Protein AF-A0A2I1GU66-F1 (afdb_monomer)

Organism: NCBI:txid588596

Secondary structure (DSSP, 8-state):
---------------S-----S-------SS--S-TTS--HHHHHHHTTSGGG------SSPPPGGGGG-

Sequence (70 aa):
MSLNAGITQTFGELTENANYSKNECFILIGGKSDNPNNFDEKAWVKSLDDFKNWACIEYKNPVSIFQLLL

Structure (mmCIF, N/CA/C/O backbone):
data_AF-A0A2I1GU66-F1
#
_entry.id   AF-A0A2I1GU66-F1
#
loop_
_atom_site.group_PDB
_atom_site.id
_atom_site.type_symbol
_atom_site.label_atom_id
_atom_site.label_alt_id
_atom_site.label_comp_id
_atom_site.label_asym_id
_atom_site.label_entity_id
_atom_site.label_seq_id
_atom_site.pdbx_PDB_ins_code
_atom_site.Cartn_x
_atom_site.Cartn_y
_atom_site.Cartn_z
_atom_site.occupancy
_atom_site.B_iso_or_equiv
_atom_site.auth_seq_id
_atom_site.auth_comp_id
_atom_site.auth_asym_id
_atom_site.auth_atom_id
_atom_site.pdbx_PDB_model_num
ATOM 1 N N . MET A 1 1 ? -19.131 12.818 17.076 1.00 34.56 1 MET A N 1
ATOM 2 C CA . MET A 1 1 ? -17.760 12.419 17.456 1.00 34.56 1 MET A CA 1
ATOM 3 C C . MET A 1 1 ? -17.050 11.983 16.191 1.00 34.56 1 MET A C 1
ATOM 5 O O . MET A 1 1 ? -17.434 10.979 15.612 1.00 34.56 1 MET A O 1
ATOM 9 N N . SER A 1 2 ? -16.118 12.791 15.701 1.00 33.78 2 SER A N 1
ATOM 10 C CA . SER A 1 2 ? -15.296 12.492 14.526 1.00 33.78 2 SER A CA 1
ATOM 11 C C . SER A 1 2 ? -14.184 11.525 14.940 1.00 33.78 2 SER A C 1
ATOM 13 O O . SER A 1 2 ? -13.403 11.843 15.833 1.00 33.7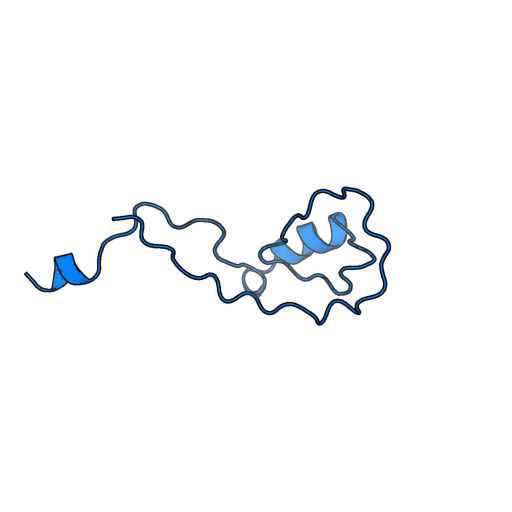8 2 SER A O 1
ATOM 15 N N . LEU A 1 3 ? -14.145 10.332 14.340 1.00 38.44 3 LEU A N 1
ATOM 16 C CA . LEU A 1 3 ? -13.054 9.376 14.527 1.00 38.44 3 LEU A CA 1
ATOM 17 C C . LEU A 1 3 ? -12.035 9.576 13.405 1.00 38.44 3 LEU A C 1
ATOM 19 O O . LEU A 1 3 ? -12.312 9.293 12.241 1.00 38.44 3 LEU A O 1
ATOM 23 N N . ASN A 1 4 ? -10.853 10.058 13.771 1.00 44.78 4 ASN A N 1
ATOM 24 C CA . ASN A 1 4 ? -9.726 10.194 12.863 1.00 44.78 4 ASN A CA 1
ATOM 25 C C . ASN A 1 4 ? -9.004 8.841 12.838 1.00 44.78 4 ASN A C 1
ATOM 27 O O . ASN A 1 4 ? -8.233 8.535 13.747 1.00 44.78 4 ASN A O 1
ATOM 31 N N . ALA A 1 5 ? -9.284 8.003 11.838 1.00 44.25 5 ALA A N 1
ATOM 32 C CA . ALA A 1 5 ? -8.485 6.808 11.592 1.00 44.25 5 ALA A CA 1
ATOM 33 C C . ALA A 1 5 ? -7.095 7.256 11.113 1.00 44.25 5 ALA A C 1
ATOM 35 O O . ALA A 1 5 ? -6.946 7.773 10.006 1.00 44.25 5 ALA A O 1
ATOM 36 N N . GLY A 1 6 ? -6.090 7.137 11.980 1.00 44.72 6 GLY A N 1
ATOM 37 C CA . GLY A 1 6 ? -4.714 7.488 11.651 1.00 44.72 6 GLY A CA 1
ATOM 38 C C . GLY A 1 6 ? -4.169 6.550 10.579 1.00 44.72 6 GLY A C 1
ATOM 39 O O . GLY A 1 6 ? -3.981 5.363 10.832 1.00 44.72 6 GLY A O 1
ATOM 40 N N . ILE A 1 7 ? -3.914 7.081 9.385 1.00 50.12 7 ILE A N 1
ATOM 41 C CA . ILE A 1 7 ? -3.152 6.383 8.351 1.00 50.12 7 ILE A CA 1
ATOM 42 C C . ILE A 1 7 ? -1.686 6.409 8.798 1.00 50.12 7 ILE A C 1
ATOM 44 O O . ILE A 1 7 ? -1.061 7.469 8.798 1.00 50.12 7 ILE A O 1
ATOM 48 N N . THR A 1 8 ? -1.122 5.268 9.194 1.00 39.53 8 THR A N 1
ATOM 49 C CA . THR A 1 8 ? 0.328 5.153 9.405 1.00 39.53 8 THR A CA 1
ATOM 50 C C . THR A 1 8 ? 1.000 5.087 8.035 1.00 39.53 8 THR A C 1
ATOM 52 O O . THR A 1 8 ? 1.157 4.016 7.458 1.00 39.53 8 THR A O 1
ATOM 55 N N . GLN A 1 9 ? 1.332 6.254 7.480 1.00 53.12 9 GLN A N 1
ATOM 56 C CA . GLN A 1 9 ? 2.106 6.375 6.246 1.00 53.12 9 GLN A CA 1
ATOM 57 C C . GLN A 1 9 ? 3.585 6.429 6.617 1.00 53.12 9 GLN A C 1
ATOM 59 O O . GLN A 1 9 ? 4.017 7.325 7.343 1.00 53.12 9 GLN A O 1
ATOM 64 N N . THR A 1 10 ? 4.374 5.476 6.132 1.00 42.31 10 THR A N 1
ATOM 65 C CA . THR A 1 10 ? 5.832 5.599 6.126 1.00 42.31 10 THR A CA 1
ATOM 66 C C . THR A 1 10 ? 6.215 6.729 5.174 1.00 42.31 10 THR A C 1
ATOM 68 O O . THR A 1 10 ? 6.230 6.543 3.960 1.00 42.31 10 THR A O 1
ATOM 71 N N . PHE A 1 11 ? 6.499 7.908 5.729 1.00 51.50 11 PHE A N 1
ATOM 72 C CA . PHE A 1 11 ? 7.213 8.966 5.021 1.00 51.50 11 PHE A CA 1
ATOM 73 C C . PHE A 1 11 ? 8.628 8.459 4.730 1.00 51.50 11 PHE A C 1
ATOM 75 O O . PHE A 1 11 ? 9.371 8.133 5.655 1.00 51.50 11 PHE A O 1
ATOM 82 N N . GLY A 1 12 ? 9.016 8.406 3.456 1.00 44.09 12 GLY A N 1
ATOM 83 C CA . GLY A 1 12 ? 10.434 8.551 3.141 1.00 44.09 12 GLY A CA 1
ATOM 84 C C . GLY A 1 12 ? 10.877 9.909 3.683 1.00 44.09 12 GLY A C 1
ATOM 85 O O . GLY A 1 12 ? 10.161 10.893 3.503 1.00 44.09 12 GLY A O 1
ATOM 86 N N . GLU A 1 13 ? 11.990 9.945 4.409 1.00 40.97 13 GLU A N 1
ATOM 87 C CA . GLU A 1 13 ? 12.564 11.162 4.980 1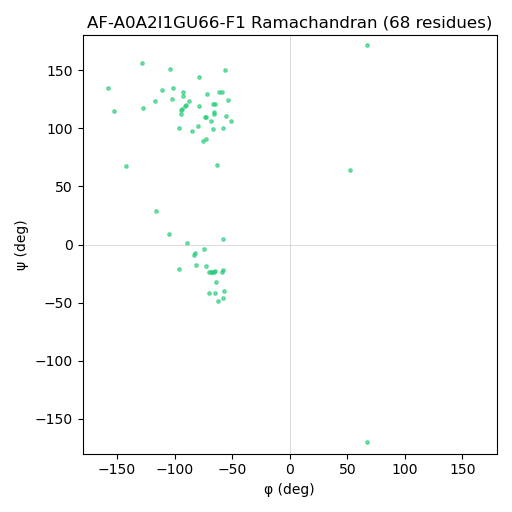.00 40.97 13 GLU A CA 1
ATOM 88 C C . GLU A 1 13 ? 12.704 12.233 3.885 1.00 40.97 13 GLU A C 1
ATOM 90 O O . GLU A 1 13 ? 13.533 12.125 2.981 1.00 40.97 13 GLU A O 1
ATOM 95 N N . LEU A 1 14 ? 11.833 13.245 3.919 1.00 48.75 14 LEU A N 1
ATOM 96 C CA . LEU A 1 14 ? 11.914 14.389 3.021 1.00 48.75 14 LEU A CA 1
ATOM 97 C C . LEU A 1 14 ? 12.988 15.321 3.578 1.00 48.75 14 LEU A C 1
ATOM 99 O O . LEU A 1 14 ? 12.761 16.035 4.551 1.00 48.75 14 LEU A O 1
ATOM 103 N N . THR A 1 15 ? 14.170 15.289 2.969 1.00 37.94 15 THR A N 1
ATOM 104 C CA . THR A 1 15 ? 15.287 16.185 3.287 1.00 37.94 15 THR A CA 1
ATOM 105 C C . THR A 1 15 ? 14.839 17.650 3.209 1.00 37.94 15 THR A C 1
ATOM 107 O O . THR A 1 15 ? 14.352 18.091 2.168 1.00 37.94 15 THR A O 1
ATOM 110 N N . GLU A 1 16 ? 15.033 18.399 4.298 1.00 44.47 16 GLU A N 1
ATOM 111 C CA . GLU A 1 16 ? 14.445 19.715 4.631 1.00 44.47 16 GLU A CA 1
ATOM 112 C C . GLU A 1 16 ? 14.676 20.895 3.653 1.00 44.47 16 GLU A C 1
ATOM 114 O O . GLU A 1 16 ? 14.227 22.002 3.931 1.00 44.47 16 GLU A O 1
ATOM 119 N N . ASN A 1 17 ? 15.311 20.721 2.490 1.00 38.31 17 ASN A N 1
ATOM 120 C CA . ASN A 1 17 ? 15.807 21.843 1.672 1.00 38.31 17 ASN A CA 1
ATOM 121 C C . ASN A 1 17 ? 15.163 22.006 0.280 1.00 38.31 17 ASN A C 1
ATOM 123 O O . ASN A 1 17 ? 15.802 22.527 -0.636 1.00 38.31 17 ASN A O 1
ATOM 127 N N . ALA A 1 18 ? 13.908 21.603 0.081 1.00 45.41 18 ALA A N 1
ATOM 128 C CA . ALA A 1 18 ? 13.191 21.914 -1.159 1.00 45.41 18 ALA A CA 1
ATOM 129 C C . ALA A 1 18 ? 12.353 23.192 -0.985 1.00 45.41 18 ALA A C 1
ATOM 131 O O . ALA A 1 18 ? 11.428 23.230 -0.183 1.00 45.41 18 ALA A O 1
ATOM 132 N N . ASN A 1 19 ? 12.671 24.251 -1.737 1.00 41.28 19 ASN A N 1
ATOM 133 C CA . ASN A 1 19 ? 11.855 25.464 -1.829 1.00 41.28 19 ASN A CA 1
ATOM 134 C C . ASN A 1 19 ? 10.442 25.100 -2.312 1.00 41.28 19 ASN A C 1
ATOM 136 O O . ASN A 1 19 ? 10.220 24.900 -3.507 1.00 41.28 19 ASN A O 1
ATOM 140 N N . TYR A 1 20 ? 9.489 25.006 -1.387 1.00 50.31 20 TYR A N 1
ATOM 141 C CA . TYR A 1 20 ? 8.105 24.682 -1.699 1.00 50.31 20 TYR A CA 1
ATOM 142 C C . TYR A 1 20 ? 7.431 25.885 -2.378 1.00 50.31 20 TYR A C 1
ATOM 144 O O . TYR A 1 20 ? 6.836 26.746 -1.728 1.00 50.31 20 TYR A O 1
ATOM 152 N N . SER A 1 21 ? 7.482 25.939 -3.714 1.00 52.91 21 SER A N 1
ATOM 153 C CA . SER A 1 21 ? 6.341 26.467 -4.463 1.00 52.91 21 SER A CA 1
ATOM 154 C C . SER A 1 21 ? 5.111 25.654 -4.059 1.00 52.91 21 SER A C 1
ATOM 156 O O . SER A 1 21 ? 5.234 24.504 -3.645 1.00 52.91 21 SER A O 1
ATOM 158 N N . LYS A 1 22 ? 3.934 26.275 -4.106 1.00 50.59 22 LYS A N 1
ATOM 159 C CA . LYS A 1 22 ? 2.633 25.742 -3.681 1.00 50.59 22 LYS A CA 1
ATOM 160 C C . LYS A 1 22 ? 2.239 24.520 -4.536 1.00 50.59 22 LYS A C 1
ATOM 162 O O . LYS A 1 22 ? 1.363 24.609 -5.385 1.00 50.59 22 LYS A O 1
AT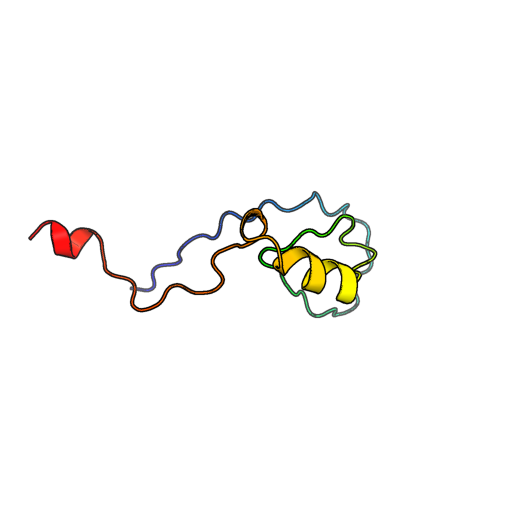OM 167 N N . ASN A 1 23 ? 2.959 23.419 -4.370 1.00 56.03 23 ASN A N 1
ATOM 168 C CA . ASN A 1 23 ? 2.834 22.198 -5.140 1.00 56.03 23 ASN A CA 1
ATOM 169 C C . ASN A 1 23 ? 1.768 21.365 -4.440 1.00 56.03 23 ASN A C 1
ATOM 171 O O . ASN A 1 23 ? 1.854 21.125 -3.236 1.00 56.03 23 ASN A O 1
ATOM 175 N N . GLU A 1 24 ? 0.731 20.990 -5.173 1.00 58.19 24 GLU A N 1
ATOM 176 C CA . GLU A 1 24 ? -0.315 20.103 -4.686 1.00 58.19 24 GLU A CA 1
ATOM 177 C C . GLU A 1 24 ? 0.334 18.803 -4.186 1.00 58.19 24 GLU A C 1
ATOM 179 O O . GLU A 1 24 ? 0.910 18.041 -4.961 1.00 58.19 24 GLU A O 1
ATOM 184 N N . CYS A 1 25 ? 0.308 18.573 -2.870 1.00 67.44 25 CYS A N 1
ATOM 185 C CA . CYS A 1 25 ? 0.788 17.323 -2.294 1.00 67.44 25 CYS A CA 1
ATOM 186 C C . CYS A 1 25 ? -0.221 16.219 -2.616 1.00 67.44 25 CYS A C 1
ATOM 188 O O . CYS A 1 25 ? -1.317 16.199 -2.054 1.00 67.44 25 CYS A O 1
ATOM 190 N N . PHE A 1 26 ? 0.155 15.292 -3.494 1.00 72.75 26 PHE A N 1
ATOM 191 C CA . PHE A 1 26 ? -0.592 14.064 -3.747 1.00 72.75 26 PHE A CA 1
ATOM 192 C C . PHE A 1 26 ? 0.095 12.872 -3.072 1.00 72.75 26 PHE A C 1
ATOM 194 O O . PHE A 1 26 ? 1.309 12.858 -2.875 1.00 72.75 26 PHE A O 1
ATOM 201 N N . ILE A 1 27 ? -0.700 11.868 -2.705 1.00 76.56 27 ILE A N 1
ATOM 202 C CA . ILE A 1 27 ? -0.228 10.611 -2.119 1.00 76.56 27 ILE A CA 1
ATOM 203 C C . ILE A 1 27 ? -0.475 9.507 -3.144 1.00 76.56 27 ILE A C 1
ATOM 205 O O . ILE A 1 27 ? -1.569 9.408 -3.698 1.00 76.56 27 ILE A O 1
ATOM 209 N N . LEU A 1 28 ? 0.532 8.666 -3.375 1.00 82.75 28 LEU A N 1
ATOM 210 C CA . LEU A 1 28 ? 0.398 7.445 -4.167 1.00 82.75 28 LEU A CA 1
ATOM 211 C C . LEU A 1 28 ? 0.070 6.275 -3.235 1.00 82.75 28 LEU A C 1
ATOM 213 O O . LEU A 1 28 ? 0.736 6.083 -2.219 1.00 82.75 28 LEU A O 1
ATOM 217 N N . ILE A 1 29 ? -0.954 5.494 -3.580 1.00 88.19 29 ILE A N 1
ATOM 218 C CA . ILE A 1 29 ? -1.384 4.316 -2.817 1.00 88.19 29 ILE A CA 1
ATOM 219 C C . ILE A 1 29 ? -1.207 3.082 -3.697 1.00 88.19 29 ILE A C 1
ATOM 221 O O . ILE A 1 29 ? -1.772 3.003 -4.786 1.00 88.19 29 ILE A O 1
ATOM 225 N N . GLY A 1 30 ? -0.437 2.111 -3.204 1.00 91.38 30 GLY A N 1
ATOM 226 C CA . GLY A 1 30 ? -0.101 0.908 -3.958 1.00 91.38 30 GLY A CA 1
ATOM 227 C C . GLY A 1 30 ? 0.794 1.186 -5.168 1.00 91.38 30 GLY A C 1
ATOM 228 O O . GLY A 1 30 ? 1.339 2.278 -5.355 1.00 91.38 30 GLY A O 1
ATOM 229 N N . GLY A 1 31 ? 0.949 0.158 -5.993 1.00 90.94 31 GLY A N 1
ATOM 230 C CA . GLY A 1 31 ? 1.923 0.116 -7.071 1.00 90.94 31 GLY A CA 1
ATOM 231 C C . GLY A 1 31 ? 3.360 0.074 -6.551 1.00 90.94 31 GLY A C 1
ATOM 232 O O . GLY A 1 31 ? 3.649 0.224 -5.364 1.00 90.94 31 GLY A O 1
ATOM 233 N N . LYS A 1 32 ? 4.286 -0.133 -7.478 1.00 86.25 32 LYS A N 1
ATOM 234 C CA . LYS A 1 32 ? 5.721 -0.002 -7.258 1.00 86.25 32 LYS A CA 1
ATOM 235 C C . LYS A 1 32 ? 6.163 1.328 -7.854 1.00 86.25 32 LYS A C 1
ATOM 237 O O . LYS A 1 32 ? 5.930 1.585 -9.033 1.00 86.25 32 LYS A O 1
ATOM 242 N N . SER A 1 33 ? 6.804 2.159 -7.041 1.00 75.00 33 SER A N 1
ATOM 243 C CA . SER A 1 33 ? 7.505 3.357 -7.500 1.00 75.00 33 SER A CA 1
ATOM 244 C C . SER A 1 33 ? 8.920 3.311 -6.947 1.00 75.00 33 SER A C 1
ATOM 246 O O . SER A 1 33 ? 9.114 3.282 -5.734 1.00 75.00 33 SER A O 1
ATOM 248 N N . ASP A 1 34 ? 9.903 3.250 -7.840 1.00 68.94 34 ASP A N 1
ATOM 249 C CA . ASP A 1 34 ? 11.310 3.107 -7.458 1.00 68.94 34 ASP A CA 1
ATOM 250 C C . ASP A 1 34 ? 11.939 4.454 -7.053 1.00 68.94 34 ASP A C 1
ATOM 252 O O . ASP A 1 34 ? 12.979 4.473 -6.397 1.00 68.94 34 ASP A O 1
ATOM 256 N N . ASN A 1 35 ? 11.323 5.589 -7.420 1.00 68.75 35 ASN A N 1
ATOM 257 C CA . ASN A 1 35 ? 11.828 6.923 -7.096 1.00 68.75 35 ASN A CA 1
ATOM 258 C C . ASN A 1 35 ? 10.699 7.977 -7.016 1.00 68.75 35 ASN A C 1
ATOM 260 O O . ASN A 1 35 ? 10.111 8.310 -8.048 1.00 68.75 35 ASN A O 1
ATOM 264 N N . PRO A 1 36 ? 10.431 8.579 -5.841 1.00 65.81 36 PRO A N 1
ATOM 265 C CA . PRO A 1 36 ? 9.414 9.625 -5.697 1.00 65.81 36 PRO A CA 1
ATOM 266 C C . PRO A 1 36 ? 9.765 10.932 -6.429 1.00 65.81 36 PRO A C 1
ATOM 268 O O . PRO A 1 36 ? 8.863 11.677 -6.800 1.00 65.81 36 PRO A O 1
ATOM 271 N N . ASN A 1 37 ? 11.049 11.199 -6.693 1.00 70.69 37 ASN A N 1
ATOM 272 C CA . ASN A 1 37 ? 11.498 12.411 -7.394 1.00 70.69 37 ASN A CA 1
ATOM 273 C C . ASN A 1 37 ? 11.416 12.295 -8.928 1.00 70.69 37 ASN A C 1
ATOM 275 O O . ASN A 1 37 ? 11.633 13.282 -9.626 1.00 70.69 37 ASN A O 1
ATOM 279 N N . ASN A 1 38 ? 11.141 11.101 -9.462 1.00 74.06 38 ASN A N 1
ATOM 280 C CA . ASN A 1 38 ? 11.004 10.848 -10.897 1.00 74.06 38 ASN A CA 1
ATOM 281 C C . ASN A 1 38 ? 9.880 9.834 -11.136 1.00 74.06 38 ASN A C 1
ATOM 283 O O . ASN A 1 38 ? 10.127 8.684 -11.501 1.00 74.06 38 ASN A O 1
ATOM 287 N N . PHE A 1 39 ? 8.651 10.259 -10.852 1.00 83.69 39 PHE A N 1
ATOM 288 C CA . PHE A 1 39 ? 7.472 9.415 -10.990 1.00 83.69 39 PHE A CA 1
ATOM 289 C C . PHE A 1 39 ? 7.214 9.064 -12.463 1.00 83.69 39 PHE A C 1
ATOM 291 O O . PHE A 1 39 ? 6.878 9.929 -13.270 1.00 83.69 39 PHE A O 1
ATOM 298 N N . ASP A 1 40 ? 7.350 7.781 -12.800 1.00 87.75 40 ASP A N 1
ATOM 299 C CA . ASP A 1 40 ? 6.931 7.230 -14.089 1.00 87.75 40 ASP A CA 1
ATOM 300 C C . ASP A 1 40 ? 5.531 6.622 -13.948 1.00 87.75 40 ASP A C 1
ATOM 302 O O . ASP A 1 40 ? 5.358 5.496 -13.475 1.00 87.75 40 ASP A O 1
ATOM 306 N N . GLU A 1 41 ? 4.524 7.379 -14.383 1.00 88.62 41 GLU A N 1
ATOM 307 C CA . GLU A 1 41 ? 3.120 6.971 -14.345 1.00 88.62 41 GLU A CA 1
ATOM 308 C C . GLU A 1 41 ? 2.876 5.653 -15.091 1.00 88.62 41 GLU A C 1
ATOM 310 O O . GLU A 1 41 ? 2.136 4.798 -14.609 1.00 88.62 41 GLU A O 1
ATOM 315 N N . LYS A 1 42 ? 3.520 5.439 -16.246 1.00 92.25 42 LYS A N 1
ATOM 316 C CA . LYS A 1 42 ? 3.294 4.231 -17.055 1.00 92.25 42 LYS A CA 1
ATOM 317 C C . LYS A 1 42 ? 3.871 3.002 -16.370 1.00 92.25 42 LYS A C 1
ATOM 319 O O . LYS A 1 42 ? 3.238 1.944 -16.376 1.00 92.25 42 LYS A O 1
ATOM 324 N N . ALA A 1 43 ? 5.061 3.134 -15.787 1.00 91.31 43 ALA A N 1
ATOM 325 C CA . ALA A 1 43 ? 5.666 2.063 -15.006 1.00 91.31 43 ALA A CA 1
ATOM 326 C C . ALA A 1 43 ? 4.843 1.760 -13.745 1.00 91.31 43 ALA A C 1
ATOM 328 O O . ALA A 1 43 ? 4.604 0.588 -13.442 1.00 91.31 43 ALA A O 1
ATOM 329 N N . TRP A 1 44 ? 4.350 2.796 -13.059 1.00 92.19 44 TRP A N 1
ATOM 330 C CA . TRP A 1 44 ? 3.486 2.643 -11.890 1.00 92.19 44 TRP A CA 1
ATOM 331 C C . TRP A 1 44 ? 2.165 1.945 -12.243 1.00 92.19 44 TRP A C 1
ATOM 333 O O . TRP A 1 44 ? 1.839 0.938 -11.616 1.00 92.19 44 TRP A O 1
ATOM 343 N N . VAL A 1 45 ? 1.463 2.374 -13.300 1.00 92.75 45 VAL A N 1
ATOM 344 C CA . VAL A 1 45 ? 0.230 1.715 -13.777 1.00 92.75 45 VAL A CA 1
ATOM 345 C C . VAL A 1 45 ? 0.494 0.251 -14.119 1.00 92.75 45 VAL A C 1
ATOM 347 O O . VAL A 1 45 ? -0.242 -0.622 -13.674 1.00 92.75 45 VAL A O 1
ATOM 350 N N . LYS A 1 46 ? 1.582 -0.047 -14.837 1.00 95.38 46 LYS A N 1
ATOM 351 C CA . LYS A 1 46 ? 1.941 -1.429 -15.1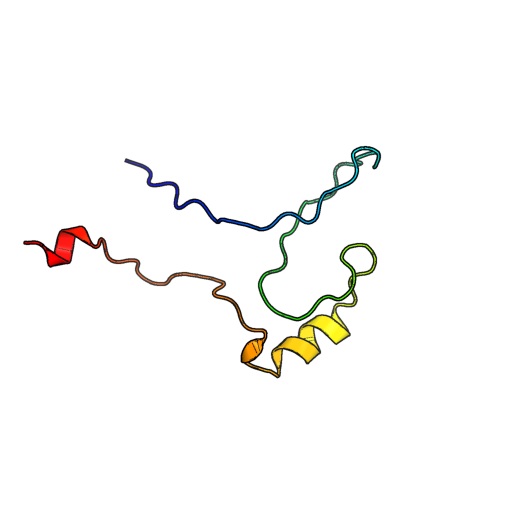83 1.00 95.38 46 LYS A CA 1
ATOM 352 C C . LYS A 1 46 ? 2.261 -2.285 -13.954 1.00 95.38 46 LYS A C 1
ATOM 354 O O . LYS A 1 46 ? 2.002 -3.483 -13.944 1.00 95.38 46 LYS A O 1
ATOM 359 N N . SER A 1 47 ? 2.818 -1.693 -12.899 1.00 93.75 47 SER A N 1
ATOM 360 C CA . SER A 1 47 ? 3.094 -2.422 -11.656 1.00 93.75 47 SER A CA 1
ATOM 361 C C . SER A 1 47 ? 1.821 -2.897 -10.945 1.00 93.75 47 SER A C 1
ATOM 363 O O . SER A 1 47 ? 1.878 -3.875 -10.197 1.00 93.75 47 SER A O 1
ATOM 365 N N . LEU A 1 48 ? 0.682 -2.244 -11.199 1.00 94.75 48 LEU A N 1
ATOM 366 C CA . LEU A 1 48 ? -0.619 -2.630 -10.656 1.00 94.75 48 LEU A CA 1
ATOM 367 C C . LEU A 1 48 ? -1.199 -3.877 -11.338 1.00 94.75 48 LEU A C 1
ATOM 369 O O . LEU A 1 48 ? -2.216 -4.379 -10.878 1.00 94.75 48 LEU A O 1
ATOM 373 N N . ASP A 1 49 ? -0.564 -4.435 -12.370 1.00 96.81 49 ASP A N 1
ATOM 374 C CA . ASP A 1 49 ? -0.966 -5.743 -12.900 1.00 96.81 49 ASP A CA 1
ATOM 375 C C . ASP A 1 49 ? -0.662 -6.888 -11.904 1.00 96.81 49 ASP A C 1
ATOM 377 O O . ASP A 1 49 ? -1.307 -7.936 -11.945 1.00 96.81 49 ASP A O 1
ATOM 381 N N . ASP A 1 50 ? 0.296 -6.699 -10.982 1.00 96.62 50 ASP A N 1
ATOM 382 C CA . ASP A 1 50 ? 0.587 -7.649 -9.899 1.00 96.62 50 ASP A CA 1
ATOM 383 C C . ASP A 1 50 ? -0.181 -7.268 -8.624 1.00 96.62 50 ASP A C 1
ATOM 385 O O . ASP A 1 50 ? 0.070 -6.229 -8.005 1.00 96.62 50 ASP A O 1
ATOM 389 N N . PHE A 1 51 ? -1.081 -8.153 -8.188 1.00 95.19 51 PHE A N 1
ATOM 390 C CA . PHE A 1 51 ? -1.900 -7.967 -6.987 1.00 95.19 51 PHE A CA 1
ATOM 391 C C . PHE A 1 51 ? -1.074 -7.771 -5.707 1.00 95.19 51 PHE A C 1
ATOM 393 O O . PHE A 1 51 ? -1.573 -7.202 -4.737 1.00 95.19 51 PHE A O 1
ATOM 400 N N . LYS A 1 52 ? 0.190 -8.215 -5.679 1.00 95.00 52 LYS A N 1
ATOM 401 C CA . LYS A 1 52 ? 1.094 -7.990 -4.539 1.00 95.00 52 LYS A CA 1
ATOM 402 C C . LYS A 1 52 ? 1.427 -6.517 -4.328 1.00 95.00 52 LYS A C 1
ATOM 404 O O . LYS A 1 52 ? 1.791 -6.137 -3.220 1.00 95.00 52 LYS A O 1
ATOM 409 N N . ASN A 1 53 ? 1.301 -5.705 -5.374 1.00 93.25 53 ASN A N 1
ATOM 410 C CA . ASN A 1 53 ? 1.533 -4.269 -5.306 1.00 93.25 53 ASN A CA 1
ATOM 411 C C . ASN A 1 53 ? 0.256 -3.497 -4.935 1.00 93.25 53 ASN A C 1
ATOM 413 O O . ASN A 1 53 ? 0.279 -2.271 -4.886 1.00 93.25 53 ASN A O 1
ATOM 417 N N . TRP A 1 54 ? -0.877 -4.165 -4.702 1.00 93.69 54 TRP A N 1
ATOM 418 C CA . TRP A 1 54 ? -2.123 -3.476 -4.379 1.00 93.69 54 TRP A CA 1
ATOM 419 C C . TRP A 1 54 ? -2.158 -3.040 -2.918 1.00 93.69 54 TRP A C 1
ATOM 421 O O . TRP A 1 54 ? -1.718 -3.749 -2.016 1.00 93.69 54 TRP A O 1
ATOM 431 N N . ALA A 1 55 ? -2.754 -1.876 -2.688 1.00 91.56 55 ALA A N 1
ATOM 432 C CA . ALA A 1 55 ? -3.085 -1.381 -1.363 1.00 91.56 55 ALA A CA 1
ATOM 433 C C . ALA A 1 55 ? -4.562 -0.973 -1.324 1.00 91.56 55 ALA A C 1
ATOM 435 O O . ALA A 1 55 ? -5.172 -0.677 -2.353 1.00 91.56 55 ALA A O 1
ATOM 436 N N . CYS A 1 56 ? -5.150 -0.971 -0.129 1.00 91.12 56 CYS A N 1
ATOM 437 C CA . CYS A 1 56 ? -6.518 -0.503 0.062 1.00 91.12 56 CYS A CA 1
ATOM 438 C C . CYS A 1 56 ? -6.590 1.007 -0.213 1.00 91.12 56 CYS A C 1
ATOM 440 O O . CYS A 1 56 ? -5.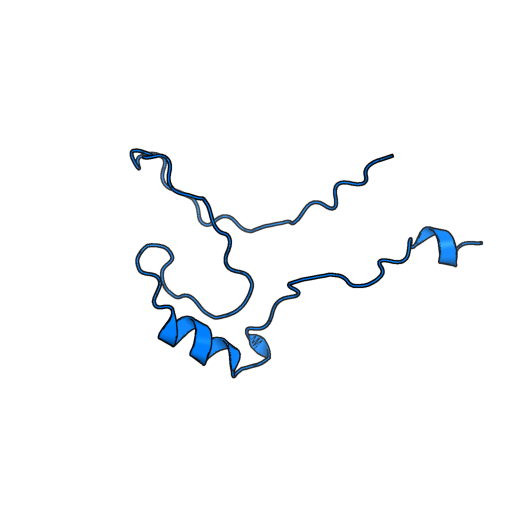913 1.782 0.461 1.00 91.12 56 CYS A O 1
ATOM 442 N N . ILE A 1 57 ? -7.414 1.413 -1.182 1.00 89.81 57 ILE A N 1
ATOM 443 C CA . ILE A 1 57 ? -7.630 2.828 -1.529 1.00 89.81 57 ILE A CA 1
ATOM 444 C C . ILE A 1 57 ? -8.878 3.423 -0.861 1.00 89.81 57 ILE A C 1
ATOM 446 O O . ILE A 1 57 ? -8.979 4.637 -0.724 1.00 89.81 57 ILE A O 1
ATOM 450 N N . GLU A 1 58 ? -9.830 2.584 -0.443 1.00 90.56 58 GLU A N 1
ATOM 451 C CA . GLU A 1 58 ? -11.100 3.013 0.147 1.00 90.56 58 GLU A CA 1
ATOM 452 C C . GLU A 1 58 ? -11.711 1.891 1.001 1.00 90.56 58 GLU A C 1
ATOM 454 O O . GLU A 1 58 ?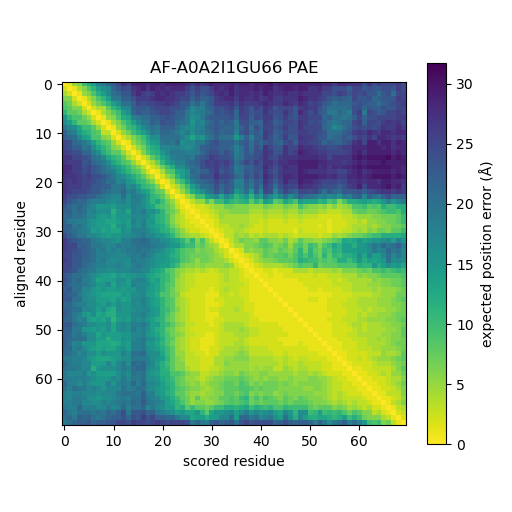 -11.823 0.746 0.559 1.00 90.56 58 GLU A O 1
ATOM 459 N N . TYR A 1 59 ? -12.181 2.233 2.204 1.00 90.56 59 TYR A N 1
ATOM 460 C CA . TYR A 1 59 ? -13.029 1.350 3.003 1.00 90.56 59 TYR A CA 1
ATOM 461 C C . TYR A 1 59 ? -14.500 1.619 2.693 1.00 90.56 59 TYR A C 1
ATOM 463 O O . TYR A 1 59 ? -15.007 2.709 2.953 1.00 90.56 59 TYR A 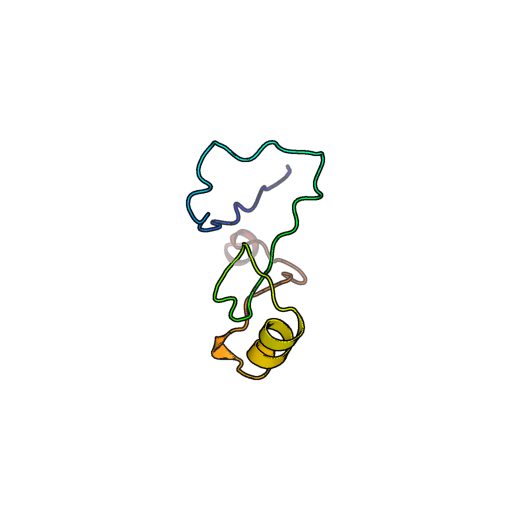O 1
ATOM 471 N N . LYS A 1 60 ? -15.213 0.607 2.195 1.00 93.50 60 LYS A N 1
ATOM 472 C CA . LYS A 1 60 ? -16.655 0.703 1.936 1.00 93.50 60 LYS A CA 1
ATOM 473 C C . LYS A 1 60 ? -17.439 0.206 3.145 1.00 93.50 60 LYS A C 1
ATOM 475 O O . LYS A 1 60 ? -17.211 -0.911 3.595 1.00 93.50 60 LYS A O 1
ATOM 480 N N . ASN A 1 61 ? -18.382 1.021 3.625 1.00 91.56 61 ASN A N 1
ATOM 481 C CA . ASN A 1 61 ? -19.289 0.701 4.736 1.00 91.56 61 ASN A CA 1
ATOM 482 C C . ASN A 1 61 ? -18.556 0.213 6.005 1.00 91.56 61 ASN A C 1
ATOM 484 O O . ASN A 1 61 ? -18.727 -0.941 6.402 1.00 91.56 61 ASN A O 1
ATOM 488 N N . PRO A 1 62 ? -17.722 1.055 6.644 1.00 90.38 62 PRO A N 1
ATOM 489 C CA . PRO A 1 62 ? -17.009 0.649 7.848 1.00 90.38 62 PRO A CA 1
ATOM 490 C C . PRO A 1 62 ? -17.996 0.294 8.968 1.00 90.38 62 PRO A C 1
ATOM 492 O O . PRO A 1 62 ? -18.914 1.054 9.276 1.00 90.38 62 PRO A O 1
ATOM 495 N N . VAL A 1 63 ? -17.783 -0.863 9.593 1.00 89.31 63 VAL A N 1
ATOM 496 C CA . VAL A 1 63 ? -18.566 -1.348 10.735 1.00 89.31 63 VAL A CA 1
ATOM 497 C C . VAL A 1 63 ? -17.764 -1.101 12.006 1.00 89.31 63 VAL A C 1
ATOM 499 O O . VAL A 1 63 ? -16.563 -1.367 12.061 1.00 89.31 63 VAL A O 1
ATOM 502 N N . SER A 1 64 ? -18.421 -0.580 13.040 1.00 88.88 64 SER A N 1
ATOM 503 C CA . SER A 1 64 ? -17.776 -0.390 14.339 1.00 88.88 64 SER A CA 1
ATOM 504 C C . SER A 1 64 ? -17.562 -1.742 15.015 1.00 88.88 64 SER A C 1
ATOM 506 O O . SER A 1 64 ? -18.516 -2.495 15.193 1.00 88.88 64 SER A O 1
ATOM 508 N N . ILE A 1 65 ? -16.342 -2.025 15.480 1.00 90.12 65 ILE A N 1
ATOM 509 C CA . ILE A 1 65 ? -16.054 -3.253 16.242 1.00 90.12 65 ILE A CA 1
ATOM 510 C C . ILE A 1 65 ? -16.902 -3.368 17.520 1.00 90.12 65 ILE A C 1
ATOM 512 O O . ILE A 1 65 ? -17.170 -4.471 17.981 1.00 90.12 65 ILE A O 1
ATOM 516 N N . PHE A 1 66 ? -17.389 -2.246 18.061 1.00 90.81 66 PHE A N 1
ATOM 517 C CA . PHE A 1 66 ? -18.267 -2.232 19.232 1.00 90.81 66 PHE A CA 1
ATOM 518 C C . PHE A 1 66 ? -19.691 -2.726 18.934 1.00 90.81 66 PHE A C 1
ATOM 520 O O . PHE A 1 66 ? -20.390 -3.106 19.8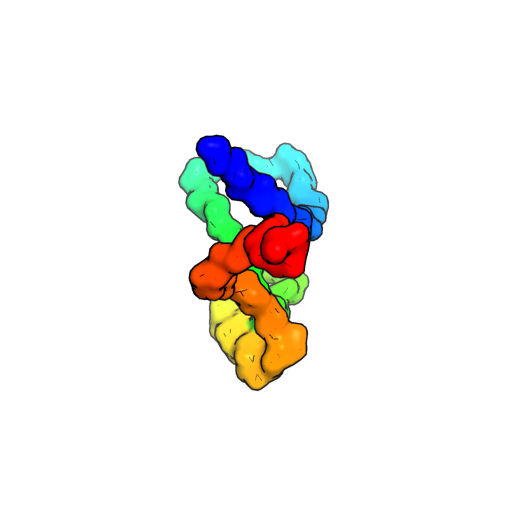64 1.00 90.81 66 PHE A O 1
ATOM 527 N N . GLN A 1 67 ? -20.124 -2.759 17.665 1.00 83.81 67 GLN A N 1
ATOM 528 C CA . GLN A 1 67 ? -21.416 -3.357 17.293 1.00 83.81 67 GLN A CA 1
ATOM 529 C C . GLN A 1 67 ? -21.417 -4.884 17.429 1.00 83.81 67 GLN A C 1
ATOM 531 O O . GLN A 1 67 ? -22.479 -5.463 17.593 1.00 83.81 67 GLN A O 1
ATOM 536 N N . LEU A 1 68 ? -20.248 -5.531 17.372 1.00 78.19 68 LEU A N 1
ATOM 537 C CA . LEU A 1 68 ? -20.116 -6.987 17.518 1.00 78.19 68 LEU A CA 1
ATOM 538 C C . LEU A 1 68 ? -20.090 -7.446 18.987 1.00 78.19 68 LEU A C 1
ATOM 540 O O . LEU A 1 68 ? -20.059 -8.645 19.246 1.00 78.19 68 LEU A O 1
ATOM 544 N N . LEU A 1 69 ? -20.034 -6.505 19.935 1.00 77.25 69 LEU A N 1
ATOM 545 C CA . LEU A 1 69 ? -19.896 -6.767 21.372 1.00 77.25 69 LEU A CA 1
ATOM 546 C C . LEU A 1 69 ? -21.209 -6.560 22.155 1.00 77.25 69 LEU A C 1
ATOM 548 O O . LEU A 1 69 ? -21.184 -6.57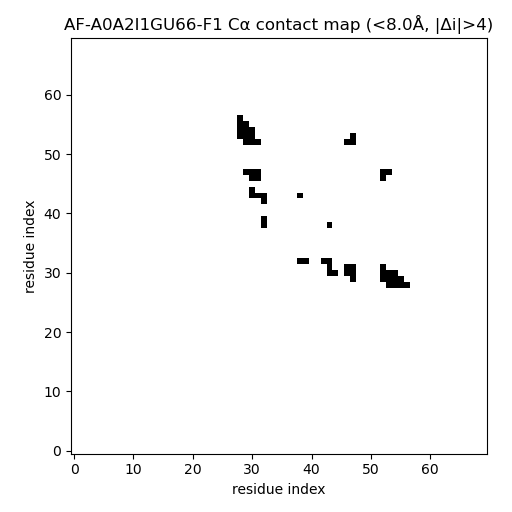1 23.385 1.00 77.25 69 LEU A O 1
ATOM 552 N N . LEU A 1 70 ? -22.328 -6.361 21.452 1.00 56.41 70 LEU A N 1
ATOM 553 C CA . LEU A 1 70 ? -23.692 -6.255 21.985 1.00 56.41 70 LEU A CA 1
ATOM 554 C C . LEU A 1 70 ? -24.527 -7.441 21.497 1.00 56.41 70 LEU A C 1
ATOM 556 O O . LEU A 1 70 ? -25.347 -7.929 22.304 1.00 56.41 70 LEU A O 1
#

Solvent-accessible surface area (backbone atoms only — not comparable to full-atom values): 5164 Å² total; per-residue (Å²): 137,90,81,81,82,80,78,88,69,85,72,75,87,75,72,93,81,69,86,79,65,97,65,85,86,78,83,86,79,46,36,54,78,97,41,90,93,64,75,52,64,69,60,27,58,59,34,51,76,41,72,87,29,60,57,89,87,74,84,79,84,84,75,64,78,70,70,78,77,116

Foldseek 3Di:
DDDDPDDPDPDDPDDPDDPDDPDPDDDDFFFDDPDPVDDDPVNRVVSVVDVVRHDDPDDDPDDDPVVVVD

Mean predicted aligned error: 13.11 Å

Radius of gyration: 17.06 Å; Cα contacts (8 Å, |Δi|>4): 28; chains: 1; bounding box: 40×34×39 Å

pLDDT: mean 71.9, std 21.14, range [33.78, 96.81]